Protein AF-A0AAN9DDA2-F1 (afdb_monomer)

Sequence (99 aa):
MEGQGEKSTFHSRIYFLCPLCRKAPRTLPGHLRTSCMEGRTEEEIQTTMIQANKEMAELSHTGRFWEYQRIREIFAAADPLASMLEEMEKKGFVVRNIP

Mean predicted aligned error: 12.93 Å

pLDDT: mean 73.6, std 16.62, range [35.59, 90.75]

Secondary structure (DSSP, 8-state):
------------------TTT----S-HHHHIIIIISTT--HHHHHHHH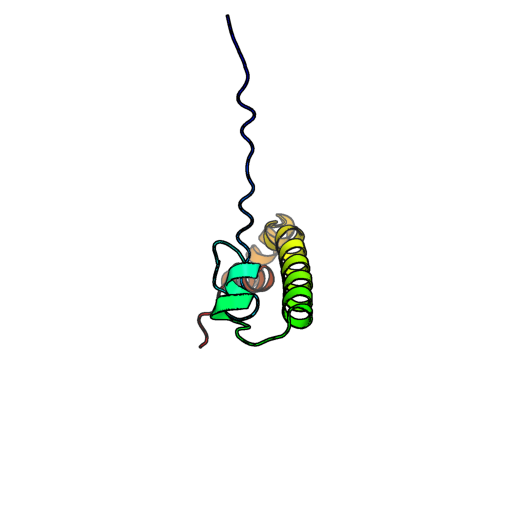HHHHHHHHHIIIIIS---HHHHHHHHTSSSHHHHHHHHHHHTT-------

Organism: NCBI:txid58324

Radius of gyration: 18.85 Å; Cα contacts (8 Å, |Δi|>4): 65; chains: 1; bounding box: 36×59×42 Å

Structure (mmCIF, N/CA/C/O backbone):
data_AF-A0AAN9DDA2-F1
#
_entry.id   AF-A0AAN9DDA2-F1
#
loop_
_atom_site.group_PDB
_atom_site.id
_atom_site.type_symbol
_atom_site.label_atom_id
_atom_site.label_alt_id
_atom_site.label_comp_id
_atom_site.label_asym_id
_atom_site.label_entity_id
_atom_site.label_seq_id
_atom_site.pdbx_PDB_ins_code
_atom_site.Cartn_x
_atom_site.Cartn_y
_atom_site.Cartn_z
_atom_site.occupancy
_atom_site.B_iso_or_equiv
_atom_site.auth_seq_id
_atom_site.auth_comp_id
_atom_site.auth_asym_id
_atom_site.auth_atom_id
_atom_site.pdbx_PDB_model_num
ATOM 1 N N . MET A 1 1 ? -19.105 46.560 -7.625 1.00 36.16 1 MET A N 1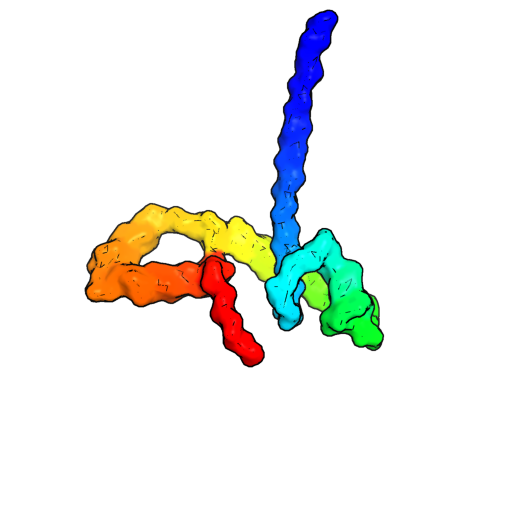
ATOM 2 C CA . MET A 1 1 ? -18.599 45.627 -8.650 1.00 36.16 1 MET A CA 1
ATOM 3 C C . MET A 1 1 ? -17.307 45.048 -8.097 1.00 36.16 1 MET A C 1
ATOM 5 O O . MET A 1 1 ? -16.257 45.644 -8.248 1.00 36.16 1 MET A O 1
ATOM 9 N N . GLU A 1 2 ? -17.402 44.199 -7.079 1.00 39.16 2 GLU A N 1
ATOM 10 C CA . GLU A 1 2 ? -17.621 42.746 -7.193 1.00 39.16 2 GLU A CA 1
ATOM 11 C C . GLU A 1 2 ? -16.534 42.057 -8.015 1.00 39.16 2 GLU A C 1
ATOM 13 O O . GLU A 1 2 ? -16.411 42.248 -9.218 1.00 39.16 2 GLU A O 1
ATOM 18 N N . GLY A 1 3 ? -15.754 41.253 -7.304 1.00 38.28 3 GLY A N 1
ATOM 19 C CA . GLY A 1 3 ? -14.724 40.372 -7.827 1.00 38.28 3 GLY A CA 1
ATOM 20 C C . GLY A 1 3 ? -14.165 39.545 -6.677 1.00 38.28 3 GLY A C 1
ATOM 21 O O . GLY A 1 3 ? -12.961 39.533 -6.446 1.00 38.28 3 GLY A O 1
ATOM 22 N N . GLN A 1 4 ? -15.055 38.943 -5.876 1.00 35.66 4 GLN A N 1
ATOM 23 C CA . GLN A 1 4 ? -14.664 37.945 -4.886 1.00 35.66 4 GLN A CA 1
ATOM 24 C C . GLN A 1 4 ? -14.136 36.744 -5.669 1.00 35.66 4 GLN A C 1
ATOM 26 O O . GLN A 1 4 ? -14.910 35.980 -6.235 1.00 35.66 4 GLN A O 1
ATOM 31 N N . GLY A 1 5 ? -12.812 36.624 -5.757 1.00 37.56 5 GLY A N 1
ATOM 32 C CA . GLY A 1 5 ? -12.176 35.424 -6.275 1.00 37.56 5 GLY A CA 1
ATOM 33 C C . GLY A 1 5 ? -12.602 34.249 -5.406 1.00 37.56 5 GLY A C 1
ATOM 34 O O . GLY A 1 5 ? -12.224 34.179 -4.234 1.00 37.56 5 GLY A O 1
ATOM 35 N N . GLU A 1 6 ? -13.418 33.360 -5.970 1.00 38.66 6 GLU A N 1
ATOM 36 C CA . GLU A 1 6 ? -13.711 32.055 -5.397 1.00 38.66 6 GLU A CA 1
ATOM 37 C C . GLU A 1 6 ? -12.381 31.384 -5.069 1.00 38.66 6 GLU A C 1
ATOM 39 O O . GLU A 1 6 ? -11.641 30.931 -5.944 1.00 38.66 6 GLU A O 1
ATOM 44 N N . LYS A 1 7 ? -12.051 31.332 -3.777 1.00 38.94 7 LYS A N 1
ATOM 45 C CA . LYS A 1 7 ? -11.021 30.432 -3.280 1.00 38.94 7 LYS A CA 1
ATOM 46 C C . LYS A 1 7 ? -11.544 29.032 -3.557 1.00 38.94 7 LYS A C 1
ATOM 48 O O . LYS A 1 7 ? -12.306 28.496 -2.753 1.00 38.94 7 LYS A O 1
ATOM 53 N N . SER A 1 8 ? -11.162 28.449 -4.694 1.00 37.41 8 SER A N 1
ATOM 54 C CA . SER A 1 8 ? -11.363 27.030 -4.940 1.00 37.41 8 SER A CA 1
ATOM 55 C C . SER A 1 8 ? -10.582 26.302 -3.853 1.00 37.41 8 SER A C 1
ATOM 57 O O . SER A 1 8 ? -9.364 26.120 -3.933 1.00 37.41 8 SER A O 1
ATOM 59 N N . THR A 1 9 ? -11.270 25.953 -2.773 1.00 36.53 9 THR A N 1
ATOM 60 C CA . THR A 1 9 ? -10.754 25.022 -1.790 1.00 36.53 9 THR A CA 1
ATOM 61 C C . THR A 1 9 ? -10.696 23.698 -2.527 1.00 36.53 9 THR A C 1
ATOM 63 O O . THR A 1 9 ? -11.680 22.963 -2.599 1.00 36.53 9 THR A O 1
ATOM 66 N N . PHE A 1 10 ? -9.549 23.418 -3.151 1.00 35.59 10 PHE A N 1
ATOM 67 C CA . PHE A 1 10 ? -9.176 22.067 -3.527 1.00 35.59 10 PHE A CA 1
ATOM 68 C C . PHE A 1 10 ? -9.174 21.276 -2.222 1.00 35.59 10 PHE A C 1
ATOM 70 O O . PHE A 1 10 ? -8.162 21.155 -1.537 1.00 35.59 10 PHE A O 1
ATOM 77 N N . HIS A 1 11 ? -10.350 20.785 -1.835 1.00 39.34 11 HIS A N 1
ATOM 78 C CA . HIS A 1 11 ? -10.486 19.708 -0.888 1.00 39.34 11 HIS A CA 1
ATOM 79 C C . HIS A 1 11 ? -9.813 18.550 -1.595 1.00 39.34 11 HIS A C 1
ATOM 81 O O . HIS A 1 11 ? -10.433 17.870 -2.414 1.00 39.34 11 HIS A O 1
ATOM 87 N N . SER A 1 12 ? -8.511 18.402 -1.354 1.00 41.66 12 SER A N 1
ATOM 88 C CA . SER A 1 12 ? -7.775 17.194 -1.662 1.00 41.66 12 SER A CA 1
ATOM 89 C C . SER A 1 12 ? -8.548 16.096 -0.949 1.00 41.66 12 SER A C 1
ATOM 91 O O . SER A 1 12 ? -8.425 15.914 0.261 1.00 41.66 12 SER A O 1
ATOM 93 N N . ARG A 1 13 ? -9.480 15.458 -1.667 1.00 48.94 13 ARG A N 1
ATOM 94 C CA . ARG A 1 13 ? -10.214 14.293 -1.191 1.00 48.94 13 ARG A CA 1
ATOM 95 C C . ARG A 1 13 ? -9.182 13.188 -1.188 1.00 48.94 13 ARG A C 1
ATOM 97 O O . ARG A 1 13 ? -9.064 12.421 -2.139 1.00 48.94 13 ARG A O 1
ATOM 104 N N . ILE A 1 14 ? -8.347 13.191 -0.160 1.00 56.03 14 ILE A N 1
ATOM 105 C CA . ILE A 1 14 ? -7.476 12.076 0.125 1.00 56.03 14 ILE A CA 1
ATOM 106 C C . ILE A 1 14 ? -8.443 10.955 0.511 1.00 56.03 14 ILE A C 1
ATOM 108 O O . ILE A 1 14 ? -9.027 10.956 1.592 1.00 56.03 14 ILE A O 1
ATOM 112 N N . TYR A 1 15 ? -8.733 10.082 -0.453 1.00 60.97 15 TYR A N 1
ATOM 113 C CA . TYR A 1 15 ? -9.571 8.916 -0.228 1.00 60.97 15 TYR A CA 1
ATOM 114 C C . TYR A 1 15 ? -8.798 7.979 0.688 1.00 60.97 15 TYR A C 1
ATOM 116 O O . TYR A 1 15 ? -7.860 7.328 0.240 1.00 60.97 15 TYR A O 1
ATOM 124 N N . PHE A 1 16 ? -9.180 7.943 1.964 1.00 67.44 16 PHE A N 1
ATOM 125 C CA . PHE A 1 16 ? -8.625 7.002 2.926 1.00 67.44 16 PHE A CA 1
ATOM 126 C C . PHE A 1 16 ? -9.043 5.588 2.553 1.00 67.44 16 PHE A C 1
ATOM 128 O O . PHE A 1 16 ? -10.229 5.271 2.568 1.00 67.44 16 PHE A O 1
ATOM 135 N N . LEU A 1 17 ? -8.070 4.748 2.209 1.00 76.62 17 LEU A N 1
ATOM 136 C CA . LEU A 1 17 ? -8.286 3.317 2.060 1.00 76.62 17 LEU A CA 1
ATOM 137 C C . LEU A 1 17 ? -8.335 2.694 3.453 1.00 76.62 17 LEU A C 1
ATOM 139 O O . LEU A 1 17 ? -7.532 3.025 4.323 1.00 76.62 17 LEU A O 1
ATOM 143 N N . CYS A 1 18 ? -9.289 1.795 3.673 1.00 80.38 18 CYS A N 1
ATOM 144 C CA . CYS A 1 18 ? -9.293 0.983 4.877 1.00 80.38 18 CYS A CA 1
ATOM 145 C C . CYS A 1 18 ? -8.099 0.017 4.836 1.00 80.38 18 CYS A C 1
ATOM 147 O O . CYS A 1 18 ? -8.004 -0.747 3.874 1.00 80.38 18 CYS A O 1
ATOM 149 N N . PRO A 1 19 ? -7.232 -0.026 5.864 1.00 78.19 19 PRO A N 1
ATOM 150 C CA . PRO A 1 19 ? -6.088 -0.940 5.871 1.00 78.19 19 PRO A CA 1
ATOM 151 C C . PRO A 1 19 ? -6.515 -2.418 5.918 1.00 78.19 19 PRO A C 1
ATOM 153 O O . PRO A 1 19 ? -5.767 -3.288 5.485 1.00 78.19 19 PRO A O 1
ATOM 156 N N . LEU A 1 20 ? -7.736 -2.709 6.389 1.00 79.50 20 LEU A N 1
ATOM 157 C CA . LEU A 1 20 ? -8.255 -4.071 6.541 1.00 79.50 20 LEU A CA 1
ATOM 158 C C . LEU A 1 20 ? -8.922 -4.594 5.264 1.00 79.50 20 LEU A C 1
ATOM 160 O O . LEU A 1 20 ? -8.586 -5.671 4.788 1.00 79.50 20 LEU A O 1
ATOM 164 N N . CYS A 1 21 ? -9.866 -3.841 4.692 1.00 80.19 21 CYS A N 1
ATOM 165 C CA . CYS A 1 21 ? -10.630 -4.303 3.525 1.00 80.19 21 CYS A CA 1
ATOM 166 C C . CYS A 1 21 ? -10.221 -3.646 2.200 1.00 80.19 21 CYS A C 1
ATOM 168 O O . CYS A 1 21 ? -10.813 -3.950 1.166 1.00 80.19 21 CYS A O 1
ATOM 170 N N . ARG A 1 22 ? -9.270 -2.700 2.227 1.00 74.69 22 ARG A N 1
ATOM 171 C CA . ARG A 1 22 ? -8.783 -1.919 1.073 1.00 74.69 22 ARG A CA 1
ATOM 172 C C . ARG A 1 22 ? -9.862 -1.163 0.288 1.00 74.69 22 ARG A C 1
ATOM 174 O O . ARG A 1 22 ? -9.585 -0.627 -0.781 1.00 74.69 22 ARG A O 1
ATOM 181 N N . LYS A 1 23 ? -11.089 -1.064 0.811 1.00 78.44 23 LYS A N 1
ATOM 182 C CA . LYS A 1 23 ? -12.141 -0.210 0.245 1.00 78.44 23 LYS A CA 1
ATOM 183 C C . LYS A 1 23 ? -11.839 1.249 0.568 1.00 78.44 23 LYS A C 1
ATOM 185 O O . LYS A 1 23 ? -11.211 1.535 1.583 1.00 78.44 23 LYS A O 1
ATOM 190 N N . ALA A 1 24 ? -12.328 2.160 -0.269 1.00 76.44 24 ALA A N 1
ATOM 191 C CA . ALA A 1 24 ? -12.311 3.600 -0.019 1.00 76.44 24 ALA A CA 1
ATOM 192 C C . ALA A 1 24 ? -13.642 4.037 0.628 1.00 76.44 24 ALA A C 1
ATOM 194 O O . ALA A 1 24 ? -14.577 4.402 -0.092 1.00 76.44 24 ALA A O 1
ATOM 195 N N . PRO A 1 25 ? -13.804 3.954 1.964 1.00 76.62 25 PRO A N 1
ATOM 196 C CA . PRO A 1 25 ? -14.998 4.462 2.622 1.00 76.62 25 PRO A CA 1
ATOM 197 C C . P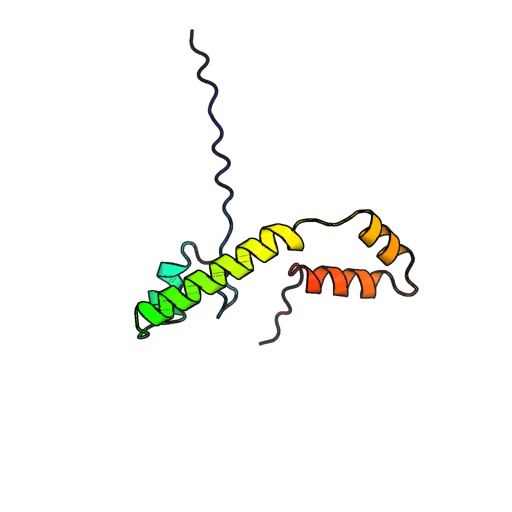RO A 1 25 ? -15.096 5.987 2.516 1.00 76.62 25 PRO A C 1
ATOM 199 O O . PRO A 1 25 ? -14.098 6.700 2.426 1.00 76.62 25 PRO A O 1
ATOM 202 N N . ARG A 1 26 ? -16.325 6.506 2.618 1.00 74.38 26 ARG A N 1
ATOM 203 C CA . ARG A 1 26 ? -16.567 7.955 2.732 1.00 74.38 26 ARG A CA 1
ATOM 204 C C . ARG A 1 26 ? -15.923 8.535 3.997 1.00 74.38 26 ARG A C 1
ATOM 206 O O . ARG A 1 26 ? -15.434 9.658 3.970 1.00 74.38 26 ARG A O 1
ATOM 213 N N . THR A 1 27 ? -15.934 7.774 5.090 1.00 80.06 27 THR A N 1
ATOM 214 C CA . THR A 1 27 ? -15.248 8.102 6.341 1.00 80.06 27 THR A CA 1
ATOM 215 C C . THR A 1 27 ? -14.579 6.846 6.893 1.00 80.06 27 THR A C 1
ATOM 217 O O . THR A 1 27 ? -15.238 5.840 7.158 1.00 80.06 27 THR A O 1
ATOM 220 N N . LEU A 1 28 ? -13.258 6.893 7.076 1.00 81.19 28 LEU A N 1
ATOM 221 C CA . LEU A 1 28 ? -12.507 5.773 7.643 1.00 81.19 28 LEU A CA 1
ATOM 222 C C . LEU A 1 28 ? -12.956 5.416 9.078 1.00 81.19 28 LEU A C 1
ATOM 224 O O . LEU A 1 28 ? -13.200 4.237 9.321 1.00 81.19 28 LEU A O 1
ATOM 228 N N . PRO A 1 29 ? -13.172 6.374 10.006 1.00 82.81 29 PRO A N 1
ATOM 229 C CA . PRO A 1 29 ? -13.570 6.046 11.379 1.00 82.81 29 PRO A CA 1
ATOM 230 C C . PRO A 1 29 ? -14.948 5.387 11.457 1.00 82.81 29 PRO A C 1
ATOM 232 O O . PRO A 1 29 ? -15.144 4.430 12.199 1.00 82.81 29 PRO A O 1
ATOM 235 N N . GLY A 1 30 ? -15.904 5.886 10.664 1.00 84.38 30 GLY A N 1
ATOM 236 C CA . GLY A 1 30 ? -17.244 5.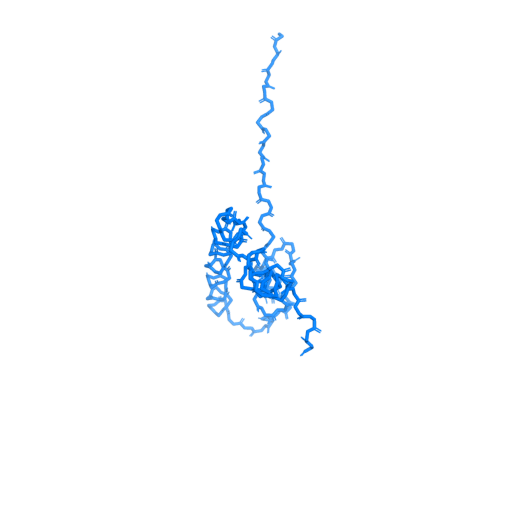305 10.592 1.00 84.38 30 GLY A CA 1
ATOM 237 C C . GLY A 1 30 ? -17.181 3.868 10.093 1.00 84.38 30 GLY A C 1
ATOM 238 O O . GLY A 1 30 ? -17.733 2.977 10.721 1.00 84.38 30 GLY A O 1
ATOM 239 N N . HIS A 1 31 ? -16.422 3.636 9.024 1.00 85.69 31 HIS A N 1
ATOM 240 C CA . HIS A 1 31 ? -16.247 2.308 8.453 1.00 85.69 31 HIS A CA 1
ATOM 241 C C . HIS A 1 31 ? -15.534 1.314 9.383 1.00 85.69 31 HIS A C 1
ATOM 243 O O . HIS A 1 31 ? -15.893 0.137 9.409 1.00 85.69 31 HIS A O 1
ATOM 249 N N . LEU A 1 32 ? -14.542 1.763 10.160 1.00 85.81 32 LEU A N 1
ATOM 250 C CA . LEU A 1 32 ? -13.912 0.911 11.167 1.00 85.81 32 LEU A CA 1
ATOM 251 C C . LEU A 1 32 ? -14.929 0.524 12.248 1.00 85.81 32 LEU A C 1
ATOM 253 O O . LEU A 1 32 ? -15.098 -0.664 12.495 1.00 85.81 32 LEU A O 1
ATOM 257 N N . ARG A 1 33 ? -15.682 1.482 12.803 1.00 86.81 33 ARG A N 1
ATOM 258 C CA . ARG A 1 33 ? -16.679 1.205 13.855 1.00 86.81 33 ARG A CA 1
ATOM 259 C C . ARG A 1 33 ? -17.825 0.298 13.405 1.00 86.81 33 ARG A C 1
ATOM 261 O O . ARG A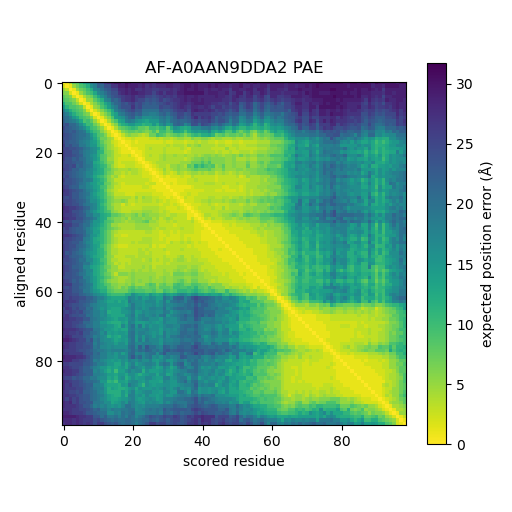 1 33 ? -18.309 -0.488 14.209 1.00 86.81 33 ARG A O 1
ATOM 268 N N . THR A 1 34 ? -18.282 0.421 12.158 1.00 86.25 34 THR A N 1
ATOM 269 C CA . THR A 1 34 ? -19.512 -0.247 11.693 1.00 86.25 34 THR A CA 1
ATOM 270 C C . THR A 1 34 ? -19.289 -1.433 10.763 1.00 86.25 34 THR A C 1
ATOM 272 O O . THR A 1 34 ? -20.259 -2.053 10.339 1.00 86.25 34 THR A O 1
ATOM 275 N N . SER A 1 35 ? -18.056 -1.716 10.338 1.00 85.00 35 SER A N 1
ATOM 276 C CA . SER A 1 35 ? -17.804 -2.806 9.386 1.00 85.00 35 SER A CA 1
ATOM 277 C C . SER A 1 35 ? -16.536 -3.587 9.694 1.00 85.00 35 SER A C 1
ATOM 279 O O . SER A 1 35 ? -16.606 -4.785 9.931 1.00 85.00 35 SER A O 1
ATOM 281 N N . CYS A 1 36 ? -15.363 -2.951 9.661 1.00 85.94 36 CYS A N 1
ATOM 282 C CA . CYS A 1 36 ? -14.103 -3.705 9.725 1.00 85.94 36 CYS A CA 1
ATOM 283 C C . CYS A 1 36 ? -13.613 -4.007 11.146 1.00 85.94 36 CYS A C 1
ATOM 285 O O . CYS A 1 36 ? -12.835 -4.938 11.329 1.00 85.94 36 CYS A O 1
ATOM 287 N N . MET A 1 37 ? -14.043 -3.227 12.134 1.00 87.56 37 MET A N 1
ATOM 288 C CA . MET A 1 37 ? -13.686 -3.373 13.547 1.00 87.56 37 MET A CA 1
ATOM 289 C C . MET A 1 37 ? -14.934 -3.308 14.437 1.00 87.56 37 MET A C 1
ATOM 291 O O . MET A 1 37 ? -14.888 -2.785 15.548 1.00 87.56 37 MET A O 1
ATOM 295 N N . GLU A 1 38 ? -16.063 -3.824 13.951 1.00 88.88 38 GLU A N 1
ATOM 296 C CA . GLU A 1 38 ? -17.290 -3.898 14.743 1.00 88.88 38 GLU A CA 1
ATOM 297 C C . GLU A 1 38 ? -17.044 -4.690 16.042 1.00 88.88 38 GLU A C 1
ATOM 299 O O . GLU A 1 38 ? -16.466 -5.778 16.024 1.00 88.88 38 GLU A O 1
ATOM 304 N N . GLY A 1 39 ? -17.436 -4.117 17.184 1.00 84.00 39 GLY A N 1
ATOM 305 C CA . GLY A 1 39 ? -17.249 -4.726 18.507 1.00 84.00 39 GLY A CA 1
ATOM 306 C C . GLY A 1 39 ? -15.838 -4.609 19.102 1.00 84.00 39 GLY A C 1
ATOM 307 O O . GLY A 1 39 ? -15.609 -5.118 20.198 1.00 84.00 39 GLY A O 1
ATOM 308 N N . ARG A 1 40 ? -14.897 -3.946 18.417 1.00 87.38 40 ARG A N 1
ATOM 309 C CA . ARG A 1 40 ? -13.576 -3.589 18.967 1.00 87.38 40 ARG A CA 1
ATOM 310 C C . ARG A 1 40 ? -13.658 -2.357 19.862 1.00 87.38 40 ARG A C 1
ATOM 312 O O . ARG A 1 40 ? -14.612 -1.581 19.774 1.00 87.38 40 ARG A O 1
ATOM 319 N N . THR A 1 41 ? -12.659 -2.176 20.724 1.00 89.69 41 THR A N 1
ATOM 320 C CA . THR A 1 41 ? -12.617 -0.997 21.597 1.00 89.69 41 THR A CA 1
ATOM 321 C C . THR A 1 41 ? -12.230 0.252 20.807 1.00 89.69 41 THR A C 1
ATOM 323 O O . THR A 1 41 ? -11.613 0.178 19.739 1.00 89.69 41 THR A O 1
ATOM 326 N N . GLU A 1 42 ? -12.586 1.429 21.321 1.00 87.00 42 GLU A N 1
ATOM 327 C CA . GLU A 1 42 ? -12.250 2.687 20.648 1.00 87.00 42 GLU A CA 1
ATOM 328 C C . GLU A 1 42 ? -10.724 2.882 20.581 1.00 87.00 42 GLU A C 1
ATOM 330 O O . GLU A 1 42 ? -10.225 3.409 19.593 1.00 87.00 42 GLU A O 1
ATOM 335 N N . GLU A 1 43 ? -9.957 2.376 21.551 1.00 87.62 43 GLU A N 1
ATOM 336 C CA . GLU A 1 43 ? -8.489 2.424 21.550 1.00 87.62 43 GLU A CA 1
ATOM 337 C C . GLU A 1 43 ? -7.880 1.623 20.386 1.00 87.62 43 GLU A C 1
ATOM 339 O O . GLU A 1 43 ? -6.940 2.082 19.725 1.00 87.62 43 GLU A O 1
ATOM 344 N N . GLU A 1 44 ? -8.433 0.444 20.085 1.00 85.06 44 GLU A N 1
ATOM 345 C CA . GLU A 1 44 ? -8.012 -0.383 18.947 1.00 85.06 44 GLU A CA 1
ATOM 346 C C . GLU A 1 44 ? -8.329 0.316 17.614 1.00 85.06 44 GLU A C 1
ATOM 348 O O . GLU A 1 44 ? -7.517 0.320 16.678 1.00 85.06 44 GLU A O 1
ATOM 353 N N . ILE A 1 45 ? -9.495 0.964 17.537 1.00 86.69 45 ILE A N 1
ATOM 354 C CA . ILE A 1 45 ? -9.925 1.729 16.361 1.00 86.69 45 ILE A CA 1
ATOM 355 C C . ILE A 1 45 ? -9.020 2.947 16.150 1.00 86.69 45 ILE A C 1
ATOM 357 O O . ILE A 1 45 ? -8.558 3.173 15.030 1.00 86.69 45 ILE A O 1
ATOM 361 N N . GLN A 1 46 ? -8.701 3.696 17.208 1.00 86.44 46 GLN A N 1
ATOM 362 C CA . GLN A 1 46 ? -7.789 4.842 17.142 1.00 86.44 46 GLN A CA 1
ATOM 363 C C . GLN A 1 46 ? -6.381 4.424 16.713 1.00 86.44 46 GLN A C 1
ATOM 365 O O . GLN A 1 46 ? -5.787 5.064 15.846 1.00 86.44 46 GLN A O 1
ATOM 370 N N . THR A 1 47 ? -5.867 3.311 17.240 1.00 88.12 47 THR A N 1
ATOM 371 C CA . THR A 1 47 ? -4.566 2.762 16.825 1.00 88.12 47 THR A CA 1
ATOM 372 C C . THR A 1 47 ? -4.547 2.462 15.324 1.00 88.12 47 THR A C 1
ATOM 374 O O . THR A 1 47 ? -3.627 2.862 14.609 1.00 88.12 47 THR A O 1
ATOM 377 N N . THR A 1 48 ? -5.613 1.840 14.818 1.00 85.44 48 THR A N 1
ATOM 378 C CA . THR A 1 48 ? -5.768 1.533 13.388 1.00 85.44 48 THR A CA 1
ATOM 379 C C . THR A 1 48 ? -5.897 2.800 12.539 1.00 85.44 48 THR A C 1
ATOM 381 O O . THR A 1 48 ? -5.344 2.873 11.444 1.00 85.44 48 THR A O 1
ATOM 384 N N . MET A 1 49 ? -6.576 3.835 13.042 1.00 84.06 49 MET A N 1
ATOM 385 C CA . MET A 1 49 ? -6.658 5.137 12.374 1.00 84.06 49 MET A CA 1
ATOM 386 C C . MET A 1 49 ? -5.304 5.844 12.294 1.00 84.06 49 MET A C 1
ATOM 388 O O . MET A 1 49 ? -4.986 6.429 11.259 1.00 84.06 49 MET A O 1
ATOM 392 N N . ILE A 1 50 ? -4.507 5.818 13.365 1.00 86.00 50 ILE A N 1
ATOM 393 C CA . ILE A 1 50 ? -3.163 6.412 13.382 1.00 86.00 50 ILE A CA 1
ATOM 394 C C . ILE A 1 50 ? -2.278 5.707 12.353 1.00 86.00 50 ILE A C 1
ATOM 396 O O . ILE A 1 50 ? -1.624 6.371 11.547 1.00 86.00 50 ILE A O 1
ATOM 400 N N . GLN A 1 51 ? -2.316 4.374 12.327 1.00 84.38 51 GLN A N 1
ATOM 401 C CA . GLN A 1 51 ? -1.565 3.583 11.360 1.00 84.38 51 GLN A CA 1
ATOM 402 C C . GLN A 1 51 ? -2.002 3.881 9.916 1.00 84.38 51 GLN A C 1
ATOM 404 O O . GLN A 1 51 ? -1.161 4.194 9.075 1.00 84.38 51 GLN A O 1
ATOM 409 N N . ALA A 1 52 ? -3.310 3.900 9.643 1.00 81.94 52 ALA A N 1
ATOM 410 C CA . ALA A 1 52 ? -3.842 4.216 8.317 1.00 81.94 52 ALA A CA 1
ATOM 411 C C . ALA A 1 52 ? -3.472 5.635 7.850 1.00 81.94 52 ALA A C 1
ATOM 413 O O . ALA A 1 52 ? -3.171 5.846 6.676 1.00 81.94 52 ALA A O 1
ATOM 414 N N . ASN A 1 53 ? -3.460 6.618 8.758 1.00 80.56 53 ASN A N 1
ATOM 415 C CA . ASN A 1 53 ? -2.998 7.972 8.447 1.00 80.56 53 ASN A CA 1
ATOM 416 C C . ASN A 1 53 ? -1.512 8.000 8.083 1.00 80.56 53 ASN A C 1
ATOM 418 O O . ASN A 1 53 ? -1.132 8.694 7.142 1.00 80.56 53 ASN A O 1
ATOM 422 N N . LYS A 1 54 ? -0.677 7.245 8.803 1.00 81.38 54 LYS A N 1
ATOM 423 C CA . LYS A 1 54 ? 0.761 7.162 8.534 1.00 81.38 54 LYS A CA 1
ATOM 424 C C . LYS A 1 54 ? 1.040 6.538 7.165 1.00 81.38 54 LYS A C 1
ATOM 426 O O . LYS A 1 54 ? 1.762 7.133 6.373 1.00 81.38 54 LYS A O 1
ATOM 431 N N . GLU A 1 55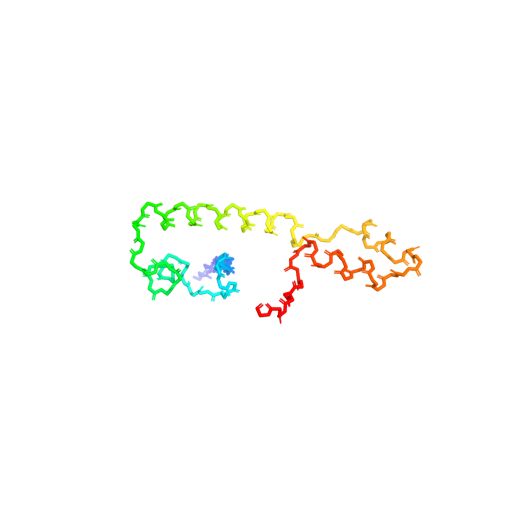 ? 0.414 5.403 6.865 1.00 77.31 55 GLU A N 1
ATOM 432 C CA . GLU A 1 55 ? 0.538 4.721 5.568 1.00 77.31 55 GLU A CA 1
ATOM 433 C C . GLU A 1 55 ? 0.037 5.598 4.417 1.00 77.31 55 GLU A C 1
ATOM 435 O O . GLU A 1 55 ? 0.648 5.665 3.353 1.00 77.31 55 GLU A O 1
ATOM 440 N N . MET A 1 56 ? -1.056 6.331 4.633 1.00 74.81 56 MET A N 1
ATOM 441 C CA . MET A 1 56 ? -1.589 7.255 3.640 1.00 74.81 56 MET A CA 1
ATOM 442 C C . MET A 1 56 ? -0.689 8.466 3.405 1.00 74.81 56 MET A C 1
ATOM 444 O O . MET A 1 56 ? -0.556 8.914 2.262 1.00 74.81 56 MET A O 1
ATOM 448 N N . ALA A 1 57 ? -0.104 9.019 4.467 1.00 74.75 57 ALA A N 1
ATOM 449 C CA . ALA A 1 57 ? 0.864 10.098 4.357 1.00 74.75 57 ALA A CA 1
ATOM 450 C C . ALA A 1 57 ? 2.079 9.616 3.559 1.00 74.75 57 ALA A C 1
ATOM 452 O O . ALA A 1 57 ? 2.452 10.258 2.580 1.00 74.75 57 ALA A O 1
ATOM 453 N N . GLU A 1 58 ? 2.621 8.446 3.898 1.00 74.19 58 GLU A N 1
ATOM 454 C CA . GLU A 1 58 ? 3.726 7.827 3.171 1.00 74.19 58 GLU A CA 1
ATOM 455 C C . GLU A 1 58 ? 3.378 7.615 1.693 1.00 74.19 58 GLU A C 1
ATOM 457 O O . GLU A 1 58 ? 4.072 8.147 0.833 1.00 74.19 58 GLU A O 1
ATOM 462 N N . LEU A 1 59 ? 2.241 6.988 1.380 1.00 68.12 59 LEU A N 1
ATOM 463 C CA . LEU A 1 59 ? 1.774 6.795 0.003 1.00 68.12 59 LEU A CA 1
ATOM 464 C C . LEU A 1 59 ? 1.566 8.121 -0.748 1.00 68.12 59 LEU A C 1
ATOM 466 O O . LEU A 1 59 ? 1.855 8.228 -1.941 1.00 68.12 59 LEU A O 1
ATOM 470 N N . SER A 1 60 ? 1.061 9.153 -0.072 1.00 66.56 60 SER A N 1
ATOM 471 C CA . SER A 1 60 ? 0.863 10.472 -0.681 1.00 66.56 60 SER A CA 1
ATOM 472 C C . SER A 1 60 ? 2.190 11.171 -0.975 1.00 66.56 60 SER A C 1
ATOM 474 O O . SER A 1 60 ? 2.278 11.880 -1.977 1.00 66.56 60 SER A O 1
ATOM 476 N N . HIS A 1 61 ? 3.211 10.950 -0.143 1.00 66.06 61 HIS A N 1
ATOM 477 C CA . HIS A 1 61 ? 4.547 11.519 -0.303 1.00 66.06 61 HIS A CA 1
ATOM 478 C C . HIS A 1 61 ? 5.433 10.730 -1.283 1.00 66.06 61 HIS A C 1
ATOM 480 O O . HIS A 1 61 ? 6.171 11.349 -2.044 1.00 66.06 61 HIS A O 1
ATOM 486 N N . THR A 1 62 ? 5.357 9.396 -1.308 1.00 63.69 62 THR A N 1
ATOM 487 C CA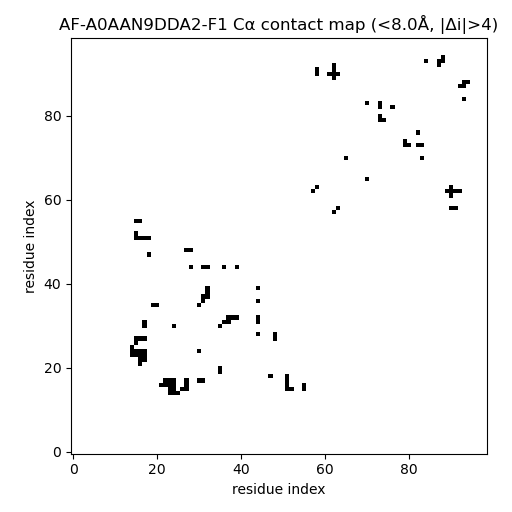 . THR A 1 62 ? 6.280 8.525 -2.069 1.00 63.69 62 THR A CA 1
ATOM 488 C C . THR A 1 62 ? 5.617 7.804 -3.248 1.00 63.69 62 THR A C 1
ATOM 490 O O . THR A 1 62 ? 6.262 7.543 -4.269 1.00 63.69 62 THR A O 1
ATOM 493 N N . GLY A 1 63 ? 4.321 7.500 -3.140 1.00 59.09 63 GLY A N 1
ATOM 494 C CA . GLY A 1 63 ? 3.567 6.724 -4.126 1.00 59.09 63 GLY A CA 1
ATOM 495 C C . GLY A 1 63 ? 3.100 7.544 -5.325 1.00 59.09 63 GLY A C 1
ATOM 496 O O . GLY A 1 63 ? 3.108 7.051 -6.445 1.00 59.09 63 GLY A O 1
ATOM 497 N N . ARG A 1 64 ? 2.745 8.823 -5.141 1.00 64.00 64 ARG A N 1
ATOM 498 C CA . ARG A 1 64 ? 2.193 9.659 -6.232 1.00 64.00 64 ARG A CA 1
ATOM 499 C C . ARG A 1 64 ? 3.234 10.292 -7.151 1.00 64.00 64 ARG A C 1
ATOM 501 O O . ARG A 1 64 ? 2.860 10.833 -8.190 1.00 64.00 64 ARG A O 1
ATOM 508 N N . PHE A 1 65 ? 4.512 10.248 -6.781 1.00 67.38 65 PHE A N 1
ATOM 509 C CA . PHE A 1 65 ? 5.577 10.868 -7.558 1.00 67.38 65 PHE A CA 1
ATOM 510 C C . PHE A 1 65 ? 6.366 9.814 -8.331 1.00 67.38 65 PHE A C 1
ATOM 512 O O . PHE A 1 65 ? 6.899 8.857 -7.759 1.00 67.38 65 PHE A O 1
ATOM 519 N N . TRP A 1 66 ? 6.438 9.999 -9.645 1.00 72.25 66 TRP A N 1
ATOM 520 C CA . TRP A 1 66 ? 7.312 9.229 -10.514 1.00 72.25 66 TRP A CA 1
ATOM 521 C C . TRP A 1 66 ? 8.540 10.061 -10.836 1.00 72.25 66 TRP A C 1
ATOM 523 O O . TRP A 1 66 ? 8.448 11.099 -11.490 1.00 72.25 66 TRP A O 1
ATOM 533 N N . GLU A 1 67 ? 9.699 9.5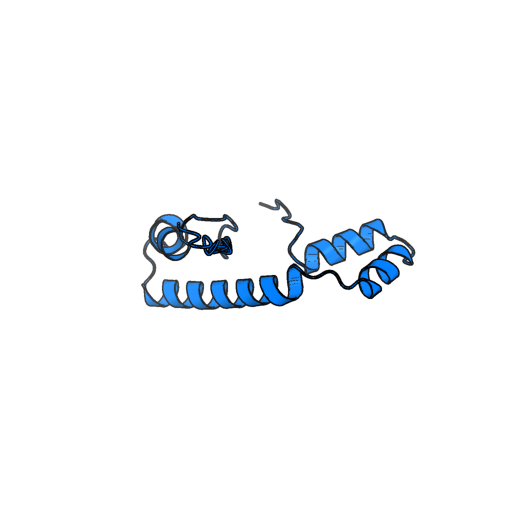99 -10.387 1.00 79.06 67 GLU A N 1
ATOM 534 C CA . GLU A 1 67 ? 10.949 10.243 -10.749 1.00 79.06 67 GLU A CA 1
ATOM 535 C C . GLU A 1 67 ? 11.282 9.936 -12.205 1.00 79.06 67 GLU A C 1
ATOM 537 O O . GLU A 1 67 ? 11.349 8.779 -12.621 1.00 79.06 67 GLU A O 1
ATOM 542 N N . TYR A 1 68 ? 11.522 10.983 -12.992 1.00 78.88 68 TYR A N 1
ATOM 543 C CA . TYR A 1 68 ? 11.833 10.829 -14.409 1.00 78.88 68 TYR A CA 1
ATOM 544 C C . TYR A 1 68 ? 13.065 9.942 -14.638 1.00 78.88 68 TYR A C 1
ATOM 546 O O . TYR A 1 68 ? 13.066 9.123 -15.554 1.00 78.88 68 TYR A O 1
ATOM 554 N N . GLN A 1 69 ? 14.091 10.045 -13.783 1.00 82.75 69 GLN A N 1
ATOM 555 C CA . GLN A 1 69 ? 15.259 9.163 -13.863 1.00 82.75 69 GLN A CA 1
ATOM 556 C C . GLN A 1 69 ? 14.873 7.694 -13.691 1.00 82.75 69 GLN A C 1
ATOM 558 O O . GLN A 1 69 ? 15.271 6.871 -14.513 1.00 82.75 69 GLN A O 1
ATOM 563 N N . ARG A 1 70 ? 14.015 7.391 -12.712 1.00 83.81 70 ARG A N 1
ATOM 564 C CA . ARG A 1 70 ? 13.515 6.039 -12.465 1.00 83.81 70 ARG A CA 1
ATOM 565 C C . ARG A 1 70 ? 12.722 5.485 -13.648 1.00 83.81 70 ARG A C 1
ATOM 567 O O . ARG A 1 70 ? 12.913 4.337 -14.031 1.00 83.81 70 ARG A O 1
ATOM 574 N N . ILE A 1 71 ? 11.892 6.316 -14.284 1.00 85.00 71 ILE A N 1
A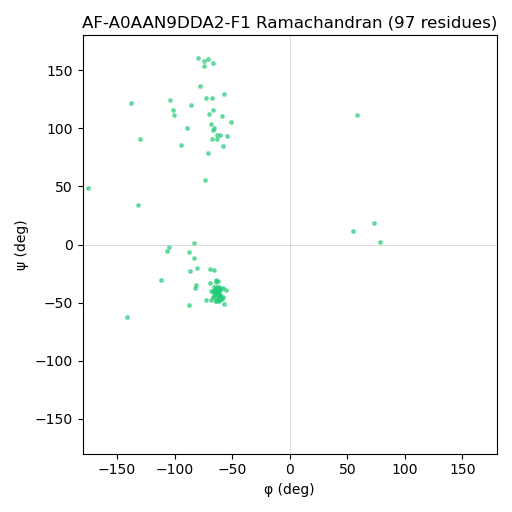TOM 575 C CA . ILE A 1 71 ? 11.188 5.940 -15.520 1.00 85.00 71 ILE A CA 1
ATOM 576 C C . ILE A 1 71 ? 12.196 5.571 -16.617 1.00 85.00 71 ILE A C 1
ATOM 578 O O . ILE A 1 71 ? 12.044 4.540 -17.269 1.00 85.00 71 ILE A O 1
ATOM 582 N N . ARG A 1 72 ? 13.242 6.382 -16.821 1.00 90.62 72 ARG A N 1
ATOM 583 C CA . ARG A 1 72 ? 14.261 6.078 -17.837 1.00 90.62 72 ARG A CA 1
ATOM 584 C C . ARG A 1 72 ? 15.000 4.773 -17.553 1.00 90.62 72 ARG A C 1
ATOM 586 O O . ARG A 1 72 ? 15.274 4.039 -18.493 1.00 90.62 72 ARG A O 1
ATOM 593 N N . GLU A 1 73 ? 15.328 4.494 -16.293 1.00 89.81 73 GLU A N 1
ATOM 594 C CA . GLU A 1 73 ? 15.966 3.233 -15.891 1.00 89.81 73 GLU A CA 1
ATOM 595 C C . GLU A 1 73 ? 15.086 2.027 -16.219 1.00 89.81 73 GLU A C 1
ATOM 597 O O . GLU A 1 73 ? 15.575 1.053 -16.784 1.00 89.81 73 GLU A O 1
ATOM 602 N N . ILE A 1 74 ? 13.782 2.118 -15.935 1.00 89.94 74 ILE A N 1
ATOM 603 C CA . ILE A 1 74 ? 12.805 1.073 -16.266 1.00 89.94 74 ILE A CA 1
ATOM 604 C C . ILE A 1 74 ? 12.779 0.819 -17.776 1.00 89.94 74 ILE A C 1
ATOM 606 O O . ILE A 1 74 ? 12.855 -0.327 -18.205 1.00 89.94 74 ILE A O 1
ATOM 610 N N . PHE A 1 75 ? 12.736 1.873 -18.596 1.00 87.88 75 PHE A N 1
ATOM 611 C CA . PHE A 1 75 ? 12.746 1.727 -20.057 1.00 87.88 75 PHE A CA 1
ATOM 612 C C . PHE A 1 75 ? 14.077 1.233 -20.633 1.00 87.88 75 PHE A C 1
ATOM 614 O O . PHE A 1 75 ? 14.092 0.704 -21.741 1.00 87.88 75 PHE A O 1
ATOM 621 N N . ALA A 1 76 ? 15.178 1.388 -19.899 1.00 90.25 76 ALA A N 1
ATOM 622 C CA . ALA A 1 76 ? 16.489 0.872 -20.281 1.00 90.25 76 ALA A CA 1
ATOM 623 C C . ALA A 1 76 ? 16.735 -0.578 -19.817 1.00 90.25 76 ALA A C 1
ATOM 625 O O . ALA A 1 76 ? 17.767 -1.156 -20.160 1.00 90.25 76 ALA A O 1
ATOM 626 N N . ALA A 1 77 ? 15.828 -1.166 -19.031 1.00 89.69 77 ALA A N 1
ATOM 627 C CA . ALA A 1 77 ? 15.956 -2.531 -18.534 1.00 89.69 77 ALA A CA 1
ATOM 628 C C . ALA A 1 77 ? 15.765 -3.579 -19.646 1.00 89.69 77 ALA A C 1
ATOM 630 O O . ALA A 1 77 ? 15.146 -3.320 -20.676 1.00 89.69 77 ALA A O 1
ATOM 631 N N . ALA A 1 78 ? 16.260 -4.798 -19.408 1.00 86.25 78 ALA A N 1
ATOM 632 C CA . ALA A 1 78 ? 16.074 -5.932 -20.320 1.00 86.25 78 ALA A CA 1
ATOM 633 C C . ALA A 1 78 ? 14.593 -6.325 -20.493 1.00 86.25 78 ALA A C 1
ATOM 635 O O . ALA A 1 78 ? 14.200 -6.761 -21.572 1.00 86.25 78 ALA A O 1
ATOM 636 N N . ASP A 1 79 ? 13.779 -6.131 -19.449 1.00 90.75 79 ASP A N 1
ATOM 637 C CA . ASP A 1 79 ? 12.319 -6.246 -19.495 1.00 90.75 79 ASP A CA 1
ATOM 638 C C . ASP A 1 79 ? 11.674 -4.997 -18.860 1.00 90.75 79 ASP A C 1
ATOM 640 O O . ASP A 1 79 ? 11.455 -4.936 -17.640 1.00 90.75 79 ASP A O 1
ATOM 644 N N . PRO A 1 80 ? 11.393 -3.964 -19.675 1.00 87.62 80 PRO A N 1
ATOM 645 C CA . PRO A 1 80 ? 10.788 -2.724 -19.206 1.00 87.62 80 PRO A CA 1
ATOM 646 C C . PRO A 1 80 ? 9.380 -2.892 -18.640 1.00 87.62 80 PRO A C 1
ATOM 648 O O . PRO A 1 80 ? 8.995 -2.159 -17.730 1.00 87.62 80 PRO A O 1
ATOM 651 N N . LEU A 1 81 ? 8.598 -3.841 -19.165 1.00 86.06 81 LEU A N 1
ATOM 652 C CA . LEU A 1 81 ? 7.210 -4.024 -18.753 1.00 86.06 81 LEU A CA 1
ATOM 653 C C . LEU A 1 81 ? 7.137 -4.649 -17.359 1.00 86.06 81 LEU A C 1
ATOM 655 O O . LEU A 1 81 ? 6.423 -4.129 -16.502 1.00 86.06 81 LEU A O 1
ATOM 659 N N . ALA A 1 82 ? 7.905 -5.713 -17.107 1.00 87.19 82 ALA A N 1
ATOM 660 C CA . ALA A 1 82 ? 7.992 -6.312 -15.776 1.00 87.19 82 ALA A CA 1
ATOM 661 C C . ALA A 1 82 ? 8.519 -5.307 -14.738 1.00 87.19 82 ALA A C 1
ATOM 663 O O . ALA A 1 82 ? 7.946 -5.169 -13.657 1.00 87.19 82 ALA A O 1
ATOM 664 N N . SER A 1 83 ? 9.552 -4.542 -15.106 1.00 86.38 83 SER A N 1
ATOM 665 C CA . SER A 1 83 ? 10.160 -3.520 -14.243 1.00 86.38 83 SER A CA 1
ATOM 666 C C . SER A 1 83 ? 9.189 -2.377 -13.916 1.00 86.38 83 SER A C 1
ATOM 668 O O . SER A 1 83 ? 9.148 -1.891 -12.786 1.00 86.38 83 SER A O 1
ATOM 670 N N . MET A 1 84 ? 8.363 -1.967 -14.886 1.00 86.44 84 MET A N 1
ATOM 671 C CA . MET A 1 84 ? 7.309 -0.974 -14.672 1.00 86.44 84 MET A CA 1
ATOM 672 C C . MET A 1 84 ? 6.227 -1.509 -13.731 1.00 86.44 84 MET A C 1
ATOM 674 O O . MET A 1 84 ? 5.821 -0.804 -12.812 1.00 86.44 84 MET A O 1
ATOM 678 N N . LEU A 1 85 ? 5.774 -2.751 -13.928 1.00 85.88 85 LEU A N 1
ATOM 679 C CA . LEU A 1 85 ? 4.759 -3.371 -13.074 1.00 85.88 85 LEU A CA 1
ATOM 680 C C . LEU A 1 85 ? 5.230 -3.502 -11.620 1.00 85.88 85 LEU A C 1
ATOM 682 O O . LEU A 1 85 ? 4.457 -3.214 -10.709 1.00 85.88 85 LEU A O 1
ATOM 686 N N . GLU A 1 86 ? 6.493 -3.868 -11.399 1.00 85.75 86 GLU A N 1
ATOM 687 C CA . GLU A 1 86 ? 7.088 -3.924 -10.060 1.00 85.75 86 GLU A CA 1
ATOM 688 C C . GLU A 1 86 ? 7.125 -2.537 -9.398 1.00 85.75 86 GLU A C 1
ATOM 690 O O . GLU A 1 86 ? 6.777 -2.391 -8.226 1.00 85.75 86 GLU A O 1
ATOM 695 N N . GLU A 1 87 ? 7.499 -1.495 -10.144 1.00 85.00 87 GLU A N 1
ATOM 696 C CA . GLU A 1 87 ? 7.515 -0.121 -9.634 1.00 85.00 87 GLU A CA 1
ATOM 697 C C . GLU A 1 87 ? 6.095 0.388 -9.329 1.00 85.00 87 GLU A C 1
ATOM 699 O O . GLU A 1 87 ? 5.861 1.017 -8.294 1.00 85.00 87 GLU A O 1
ATOM 704 N N . MET A 1 88 ? 5.121 0.070 -10.188 1.00 82.38 88 MET A N 1
ATOM 705 C CA . MET A 1 88 ? 3.708 0.379 -9.958 1.00 82.38 88 MET A CA 1
ATOM 706 C C . MET A 1 88 ? 3.166 -0.343 -8.717 1.00 82.38 88 MET A C 1
ATOM 708 O O . MET A 1 88 ? 2.387 0.243 -7.964 1.00 82.38 88 MET A O 1
ATOM 712 N N . GLU A 1 89 ? 3.574 -1.588 -8.472 1.00 80.88 89 GLU A N 1
ATOM 713 C CA . GLU A 1 89 ? 3.206 -2.341 -7.271 1.00 80.88 89 GLU A CA 1
ATOM 714 C C . GLU A 1 89 ? 3.843 -1.752 -6.009 1.00 80.88 89 GLU A C 1
ATOM 716 O O . GLU A 1 89 ? 3.128 -1.477 -5.045 1.00 80.88 89 GLU A O 1
ATOM 721 N N . LYS A 1 90 ? 5.151 -1.459 -6.034 1.00 78.69 90 LYS A N 1
ATOM 722 C CA . LYS A 1 90 ? 5.867 -0.789 -4.931 1.00 78.69 90 LYS A CA 1
ATOM 723 C C . LYS A 1 90 ? 5.223 0.539 -4.545 1.00 78.69 90 LYS A C 1
ATOM 725 O O . LYS A 1 90 ? 5.128 0.861 -3.365 1.00 78.69 90 LYS A O 1
ATOM 730 N N . LYS A 1 91 ? 4.762 1.305 -5.535 1.00 75.06 91 LYS A N 1
ATOM 731 C CA . LYS A 1 91 ? 4.098 2.601 -5.335 1.00 75.06 91 LYS A CA 1
ATOM 732 C C . LYS A 1 91 ? 2.605 2.489 -5.009 1.00 75.06 91 LYS A C 1
ATOM 734 O O . LYS A 1 91 ? 1.949 3.516 -4.855 1.00 75.06 91 LYS A O 1
ATOM 739 N N . GLY A 1 92 ? 2.057 1.276 -4.902 1.00 70.38 92 GLY A N 1
ATOM 740 C CA . GLY A 1 92 ? 0.659 1.048 -4.531 1.00 70.38 92 GLY A CA 1
ATOM 741 C C . GLY A 1 92 ? -0.360 1.381 -5.627 1.00 70.38 92 GLY A C 1
ATOM 742 O O . GLY A 1 92 ? -1.538 1.556 -5.324 1.00 70.38 92 GLY A O 1
ATOM 743 N N . PHE A 1 93 ? 0.061 1.467 -6.896 1.00 70.44 93 PHE A N 1
ATOM 744 C CA . PHE A 1 93 ? -0.844 1.639 -8.043 1.00 70.44 93 PHE A CA 1
ATOM 745 C C . PHE A 1 93 ? -1.500 0.331 -8.491 1.00 70.44 93 PHE A C 1
ATOM 747 O O . PHE A 1 93 ? -2.526 0.363 -9.171 1.00 70.44 93 PHE A O 1
ATOM 754 N N . VAL A 1 94 ? -0.926 -0.819 -8.128 1.00 70.94 94 VAL A N 1
ATOM 755 C CA . VAL A 1 94 ? -1.471 -2.135 -8.478 1.00 70.94 94 VAL A CA 1
ATOM 756 C C . VAL A 1 94 ? -2.219 -2.712 -7.282 1.00 70.94 94 VAL A C 1
ATOM 758 O O . VAL A 1 94 ? -1.621 -3.113 -6.287 1.00 70.94 94 VAL A O 1
ATOM 761 N N . VAL A 1 95 ? -3.542 -2.814 -7.400 1.00 59.72 95 VAL A N 1
ATOM 762 C CA . VAL A 1 95 ? -4.355 -3.617 -6.481 1.00 59.72 95 VAL A CA 1
ATOM 763 C C . VAL A 1 95 ? -4.433 -5.024 -7.055 1.00 59.72 95 VAL A C 1
ATOM 765 O O . VAL A 1 95 ? -5.212 -5.289 -7.970 1.00 59.72 95 VAL A O 1
ATOM 768 N N . ARG A 1 96 ? -3.619 -5.945 -6.532 1.00 60.25 96 ARG A N 1
ATOM 769 C CA . ARG A 1 96 ? -3.794 -7.364 -6.848 1.00 60.25 96 ARG A CA 1
ATOM 770 C C . ARG A 1 96 ? -5.074 -7.839 -6.155 1.00 60.25 96 ARG A C 1
ATOM 772 O O . ARG A 1 96 ? -5.135 -7.863 -4.928 1.00 60.25 96 ARG A O 1
ATOM 779 N N . ASN A 1 97 ? -6.095 -8.178 -6.941 1.00 45.62 97 ASN A N 1
ATOM 780 C CA . ASN A 1 97 ? -7.358 -8.763 -6.476 1.00 45.62 97 ASN A CA 1
ATOM 781 C C . ASN A 1 97 ? -7.151 -10.236 -6.069 1.00 45.62 97 ASN A C 1
ATOM 783 O O . ASN A 1 97 ? -7.753 -11.140 -6.643 1.00 45.62 97 ASN A O 1
ATOM 787 N N . ILE A 1 98 ? -6.206 -10.471 -5.158 1.00 52.84 98 ILE A N 1
ATOM 788 C CA . ILE A 1 98 ? -5.960 -11.779 -4.557 1.00 52.84 98 ILE A CA 1
ATOM 789 C C . ILE A 1 98 ? -6.931 -11.868 -3.371 1.00 52.84 98 ILE A C 1
ATOM 791 O O . ILE A 1 98 ? -6.889 -10.962 -2.533 1.00 52.84 98 ILE A O 1
ATOM 795 N N . PRO A 1 99 ? -7.842 -12.858 -3.361 1.00 46.50 99 PRO A N 1
ATOM 796 C CA . PRO A 1 99 ? -8.850 -13.012 -2.316 1.00 46.50 99 PRO A CA 1
ATOM 797 C C . PRO A 1 99 ? -8.242 -13.267 -0.934 1.00 46.50 99 PRO A C 1
ATOM 799 O O . PRO A 1 99 ? -7.131 -13.843 -0.866 1.00 46.50 99 PRO A O 1
#

Solvent-accessible surface area (backbone atoms only — not comparable to full-atom values): 6180 Å² total; per-residue (Å²): 136,88,78,83,75,78,78,78,75,77,71,75,76,75,73,46,51,37,86,86,80,66,46,68,45,97,45,56,69,60,42,36,57,72,62,80,39,55,92,58,55,69,67,61,52,51,52,51,48,55,51,42,53,51,54,48,50,49,40,64,70,58,31,73,60,80,54,68,69,59,53,53,51,28,68,68,41,99,52,33,66,64,46,43,52,52,51,35,41,77,37,64,74,53,80,76,91,70,131

Foldseek 3Di:
DDDPPPPPPPPVPLQQQQPQPRDRDPDNLVCCCPPVPPPHDVVVSVVSVVVSVVVSVCLVVPLPDDDPVQLVVLVVDPHSVVSVVVSCVVSVVDDDPDD